Protein AF-A0A6A3MJH2-F1 (afdb_monomer_lite)

Secondary structure (DSSP, 8-state):
--TT-TT-PPPPHHHHTTS-----S---HHHHHHHHHHHTT-TTHHHHHHHHHHHHHHHHHHHTTS-TTS--SS-GGGHHHHHHHHHHH-TT--------HHHHHHHHHHHHHTTPPP---

Foldseek 3Di:
DPPPDPPDDDDDPVVVVVDDDDDDPDDPQLVVQLVVCVVVPDPPSNLVSVLVVVLVVVLCVVCVVPPPPDDDSDDPVCVVVSVVSCCVSPVPDDDDPPDPDPVVVVVVVVCVVVVHDDDDD

Structure (mmCIF, N/CA/C/O backbone):
data_AF-A0A6A3MJH2-F1
#
_entry.id   AF-A0A6A3MJH2-F1
#
loop_
_atom_site.group_PDB
_atom_site.id
_atom_site.type_symbol
_atom_site.label_atom_id
_atom_site.label_alt_id
_atom_site.label_comp_id
_atom_site.label_asym_id
_atom_site.label_entity_id
_atom_site.label_seq_id
_atom_site.pdbx_PDB_ins_code
_atom_site.Cartn_x
_atom_site.Cartn_y
_atom_site.Cartn_z
_atom_site.occupancy
_atom_site.B_iso_or_equiv
_atom_site.auth_seq_id
_atom_site.auth_comp_id
_atom_site.auth_asym_id
_atom_site.auth_atom_id
_atom_site.pdbx_PDB_model_num
ATOM 1 N N . MET A 1 1 ? 25.840 -2.247 -7.236 1.00 68.62 1 MET A N 1
ATOM 2 C CA . MET A 1 1 ? 25.927 -1.650 -5.880 1.00 68.62 1 MET A CA 1
ATOM 3 C C . MET A 1 1 ? 24.981 -0.468 -5.828 1.00 68.62 1 MET A C 1
ATOM 5 O O . MET A 1 1 ? 24.849 0.182 -6.855 1.00 68.62 1 MET A O 1
ATOM 9 N N . ASN A 1 2 ? 24.310 -0.232 -4.696 1.00 75.38 2 ASN A N 1
ATOM 10 C CA . ASN A 1 2 ? 23.309 0.831 -4.581 1.00 75.38 2 ASN A CA 1
ATOM 11 C C . ASN A 1 2 ? 23.982 2.213 -4.745 1.00 75.38 2 ASN A C 1
ATOM 13 O O . ASN A 1 2 ? 24.804 2.562 -3.890 1.00 75.38 2 ASN A O 1
ATOM 17 N N . PRO A 1 3 ? 23.717 2.951 -5.838 1.00 77.25 3 PRO A N 1
ATOM 18 C CA . PRO A 1 3 ? 24.362 4.235 -6.094 1.00 77.25 3 PRO A CA 1
ATOM 19 C C . PRO A 1 3 ? 24.032 5.240 -4.985 1.00 77.25 3 PRO A C 1
ATOM 21 O O . PRO A 1 3 ? 22.882 5.350 -4.572 1.00 77.25 3 PRO A O 1
ATOM 24 N N . GLY A 1 4 ? 25.033 5.966 -4.484 1.00 74.69 4 GLY A N 1
ATOM 25 C CA . GLY A 1 4 ? 24.821 7.027 -3.488 1.00 74.69 4 GLY A CA 1
ATOM 26 C C . GLY A 1 4 ? 24.474 6.554 -2.070 1.00 74.69 4 GLY A C 1
ATOM 27 O O . GLY A 1 4 ? 24.107 7.375 -1.233 1.00 74.69 4 GLY A O 1
ATOM 28 N N . TYR A 1 5 ? 24.595 5.256 -1.765 1.00 81.12 5 TYR A N 1
ATOM 29 C CA . TYR A 1 5 ? 24.393 4.760 -0.402 1.00 81.12 5 TYR A CA 1
ATOM 30 C C . TYR A 1 5 ? 25.548 5.200 0.508 1.00 81.12 5 TYR A C 1
ATOM 32 O O . TYR A 1 5 ? 26.690 4.771 0.325 1.00 81.12 5 TYR A O 1
ATOM 40 N N . ALA A 1 6 ? 25.244 6.066 1.477 1.00 85.81 6 ALA A N 1
ATOM 41 C CA . ALA A 1 6 ? 26.234 6.670 2.362 1.00 85.81 6 ALA A CA 1
ATOM 42 C C . ALA A 1 6 ? 27.062 5.619 3.129 1.00 85.81 6 ALA A C 1
ATOM 44 O O . ALA A 1 6 ? 26.553 4.572 3.532 1.00 85.81 6 ALA A O 1
ATOM 45 N N . GLY A 1 7 ? 28.348 5.915 3.341 1.00 83.94 7 GLY A N 1
ATOM 46 C CA . GLY A 1 7 ? 29.249 5.082 4.147 1.00 83.94 7 GLY A CA 1
ATOM 47 C C . GLY A 1 7 ? 29.845 3.863 3.435 1.00 83.94 7 GLY A C 1
ATOM 48 O O . GLY A 1 7 ? 30.389 2.988 4.103 1.00 83.94 7 GLY A O 1
ATOM 49 N N . ARG A 1 8 ? 29.763 3.776 2.100 1.00 83.88 8 ARG A N 1
ATOM 50 C CA . ARG A 1 8 ? 30.405 2.708 1.313 1.00 83.88 8 ARG A CA 1
ATOM 51 C C . ARG A 1 8 ? 31.465 3.265 0.368 1.00 83.88 8 ARG A C 1
ATOM 53 O O . ARG A 1 8 ? 31.239 4.268 -0.300 1.00 83.88 8 ARG A O 1
ATOM 60 N N . THR A 1 9 ? 32.601 2.578 0.286 1.00 83.12 9 THR A N 1
ATOM 61 C CA . THR A 1 9 ? 33.648 2.849 -0.707 1.00 83.12 9 THR A CA 1
ATOM 62 C C . THR A 1 9 ? 33.274 2.213 -2.041 1.00 83.12 9 THR A C 1
ATOM 64 O O . THR A 1 9 ? 32.723 1.111 -2.083 1.00 83.12 9 THR A O 1
ATOM 67 N N . GLU A 1 10 ? 33.568 2.898 -3.143 1.00 84.06 10 GLU A N 1
ATOM 68 C CA . GLU A 1 10 ? 33.341 2.339 -4.471 1.00 84.06 10 GLU A CA 1
ATOM 69 C C . GLU A 1 10 ? 34.230 1.124 -4.761 1.00 84.06 10 GLU A C 1
ATOM 71 O O . GLU A 1 10 ? 35.382 1.049 -4.336 1.00 84.06 10 GLU A O 1
ATOM 76 N N . LEU A 1 11 ? 33.701 0.185 -5.551 1.00 87.19 11 LEU A N 1
ATOM 77 C CA . LEU A 1 11 ? 34.465 -0.970 -6.015 1.00 87.19 11 LEU A CA 1
ATOM 78 C C . LEU A 1 11 ? 35.610 -0.530 -6.962 1.00 87.19 11 LEU A C 1
ATOM 80 O O . LEU A 1 11 ? 35.359 0.276 -7.867 1.00 87.19 11 LEU A O 1
ATOM 84 N N . PRO A 1 12 ? 36.834 -1.075 -6.827 1.00 91.38 12 PRO A N 1
ATOM 85 C CA . PRO A 1 12 ? 37.943 -0.787 -7.736 1.00 91.38 12 PRO A CA 1
ATOM 86 C C . PRO A 1 12 ? 37.647 -1.166 -9.195 1.00 91.38 12 PRO A C 1
ATOM 88 O O . PRO A 1 12 ? 36.904 -2.109 -9.471 1.00 91.38 12 PRO A O 1
ATOM 91 N N . GLY A 1 13 ? 38.253 -0.445 -10.143 1.00 87.44 13 GLY A N 1
ATOM 92 C CA . GLY A 1 13 ? 37.963 -0.590 -11.576 1.00 87.44 13 GLY A CA 1
ATOM 93 C C . GLY A 1 13 ? 38.217 -1.996 -12.129 1.00 87.44 13 GLY A C 1
ATOM 94 O O . GLY A 1 13 ? 37.366 -2.538 -12.825 1.00 87.44 13 GLY A O 1
ATOM 95 N N . ASN A 1 14 ? 39.333 -2.629 -11.759 1.00 94.00 14 ASN A N 1
ATOM 96 C CA . ASN A 1 14 ? 39.667 -3.997 -12.174 1.00 94.00 14 ASN A CA 1
ATOM 97 C C . ASN A 1 14 ? 38.633 -5.038 -11.710 1.00 94.00 14 ASN A C 1
ATOM 99 O O . ASN A 1 14 ? 38.343 -5.978 -12.440 1.00 94.00 14 ASN A O 1
ATOM 103 N N . LEU A 1 15 ? 38.039 -4.841 -10.531 1.00 89.12 15 LEU A N 1
ATOM 104 C CA . LEU A 1 15 ? 36.978 -5.690 -9.993 1.00 89.12 15 LEU A CA 1
ATOM 105 C C . LEU A 1 15 ? 35.624 -5.390 -10.645 1.00 89.12 15 LEU A C 1
ATOM 107 O O . LEU A 1 15 ? 34.869 -6.320 -10.912 1.00 89.12 15 LEU A O 1
ATOM 111 N N . LYS A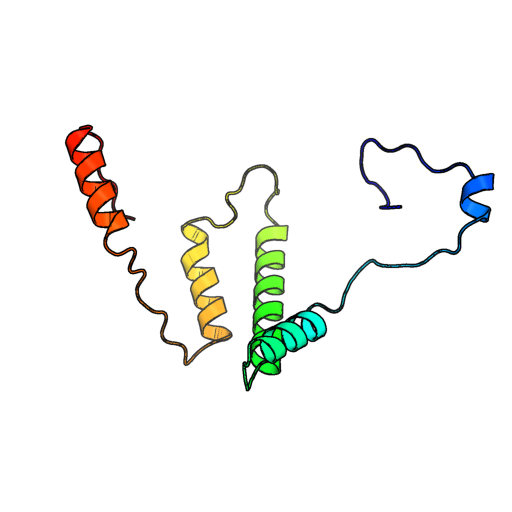 1 16 ? 35.318 -4.118 -10.953 1.00 87.50 16 LYS A N 1
ATOM 112 C CA . LYS A 1 16 ? 34.105 -3.734 -11.706 1.00 87.50 16 LYS A CA 1
ATOM 113 C C . LYS A 1 16 ? 34.052 -4.433 -13.075 1.00 87.50 16 LYS A C 1
ATOM 115 O O . LYS A 1 16 ? 32.980 -4.878 -13.469 1.00 87.50 16 LYS A O 1
ATOM 120 N N . MET A 1 17 ? 35.199 -4.606 -13.744 1.00 90.81 17 MET A N 1
ATOM 121 C CA . MET A 1 17 ? 35.301 -5.290 -15.046 1.00 90.81 17 MET A CA 1
ATOM 122 C C . MET A 1 17 ? 34.950 -6.786 -15.004 1.00 90.81 17 MET A C 1
ATOM 124 O O . MET A 1 17 ? 34.608 -7.356 -16.038 1.00 90.81 17 MET A O 1
ATOM 128 N N . CYS A 1 18 ? 35.012 -7.432 -13.836 1.00 93.69 18 CYS A N 1
ATOM 129 C CA . CYS A 1 18 ? 34.644 -8.842 -13.684 1.00 93.69 18 CYS A CA 1
ATOM 130 C C . CYS A 1 18 ? 33.124 -9.076 -13.688 1.00 93.69 18 CYS A C 1
ATOM 132 O O . CYS A 1 18 ? 32.688 -10.226 -13.744 1.00 93.69 18 CYS A O 1
ATOM 134 N N . PHE A 1 19 ? 32.312 -8.016 -13.617 1.00 91.38 19 PHE A N 1
ATOM 135 C CA . PHE A 1 19 ? 30.860 -8.113 -13.510 1.00 91.38 19 PHE A CA 1
ATOM 136 C C . PHE A 1 19 ? 30.155 -7.490 -14.711 1.00 91.38 19 PHE A C 1
ATOM 138 O O . PHE A 1 19 ? 30.617 -6.525 -15.315 1.00 91.38 19 PHE A O 1
ATOM 145 N N . ARG A 1 20 ? 28.972 -8.021 -15.026 1.00 92.06 20 ARG A N 1
ATOM 146 C CA . ARG A 1 20 ? 28.039 -7.381 -15.955 1.00 92.06 20 ARG A CA 1
ATOM 147 C C . ARG A 1 20 ? 27.128 -6.431 -15.191 1.00 92.06 20 ARG A C 1
ATOM 149 O O . ARG A 1 20 ? 26.659 -6.755 -14.100 1.00 92.06 20 ARG A O 1
ATOM 156 N N . HIS A 1 21 ? 26.851 -5.274 -15.781 1.00 86.56 21 HIS A N 1
ATOM 157 C CA . HIS A 1 21 ? 25.873 -4.346 -15.229 1.00 86.56 21 HIS A CA 1
ATOM 158 C C . HIS A 1 21 ? 24.455 -4.900 -15.407 1.00 86.56 21 HIS A C 1
ATOM 160 O O . HIS A 1 21 ? 24.085 -5.336 -16.494 1.00 86.56 21 HIS A O 1
ATOM 166 N N . VAL A 1 22 ? 23.667 -4.853 -14.332 1.00 88.62 22 VAL A N 1
ATOM 167 C CA . VAL A 1 22 ? 22.237 -5.179 -14.327 1.00 88.62 22 VAL A CA 1
ATOM 168 C C . VAL A 1 22 ? 21.510 -4.055 -13.596 1.00 88.62 22 VAL A C 1
ATOM 170 O O . VAL A 1 22 ? 21.892 -3.688 -12.48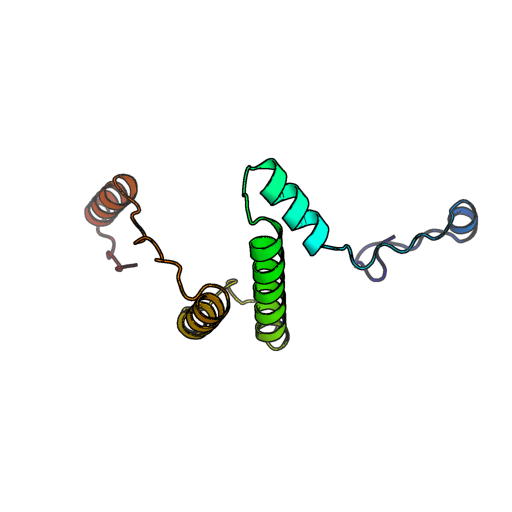2 1.00 88.62 22 VAL A O 1
ATOM 173 N N . SER A 1 23 ? 20.478 -3.502 -14.227 1.00 88.12 23 SER A N 1
ATOM 174 C CA . SER A 1 23 ? 19.644 -2.445 -13.651 1.00 88.12 23 SER A CA 1
ATOM 175 C C . SER A 1 23 ? 18.443 -3.063 -12.939 1.00 88.12 23 SER A C 1
ATOM 177 O O . SER A 1 23 ? 17.656 -3.763 -13.565 1.00 88.12 23 SER A O 1
ATOM 179 N N . MET A 1 24 ? 18.286 -2.791 -11.641 1.00 87.56 24 MET A N 1
ATOM 180 C CA . MET A 1 24 ? 17.165 -3.280 -10.819 1.00 87.56 24 MET A CA 1
ATOM 181 C C . MET A 1 24 ? 16.536 -2.126 -10.026 1.00 87.56 24 MET A C 1
ATOM 183 O O . MET A 1 24 ? 16.529 -2.133 -8.799 1.00 87.56 24 MET A O 1
ATOM 187 N N . MET A 1 25 ? 16.091 -1.081 -10.733 1.00 86.25 25 MET A N 1
ATOM 188 C CA . MET A 1 25 ? 15.645 0.174 -10.106 1.00 86.25 25 MET A CA 1
ATOM 189 C C . MET A 1 25 ? 14.174 0.165 -9.680 1.00 86.25 25 MET A C 1
ATOM 191 O O . MET A 1 25 ? 13.844 0.752 -8.654 1.00 86.25 25 MET A O 1
ATOM 195 N N . VAL A 1 26 ? 13.291 -0.458 -10.464 1.00 87.00 26 VAL A N 1
ATOM 196 C CA . VAL A 1 26 ? 11.839 -0.428 -10.233 1.00 87.00 26 VAL A CA 1
ATOM 197 C C . VAL A 1 26 ? 11.269 -1.813 -10.535 1.00 87.00 26 VAL A C 1
ATOM 199 O O . VAL A 1 26 ? 11.338 -2.238 -11.688 1.00 87.00 26 VAL A O 1
ATOM 202 N N . PRO A 1 27 ? 10.756 -2.543 -9.532 1.00 91.00 27 PRO A N 1
ATOM 203 C CA . PRO A 1 27 ? 10.039 -3.786 -9.770 1.00 91.00 27 PRO A CA 1
ATOM 204 C C . PRO A 1 27 ? 8.587 -3.505 -10.181 1.00 91.00 27 PRO A C 1
ATOM 206 O O . PRO A 1 27 ? 8.031 -2.445 -9.880 1.00 91.00 27 PRO A O 1
ATOM 209 N N . ASP A 1 28 ? 7.960 -4.482 -10.831 1.00 92.25 28 ASP A N 1
ATOM 210 C CA . ASP A 1 28 ? 6.521 -4.457 -11.091 1.00 92.25 28 ASP A CA 1
ATOM 211 C C . ASP A 1 28 ? 5.766 -4.912 -9.837 1.00 92.25 28 ASP A C 1
ATOM 213 O O . ASP A 1 28 ? 5.536 -6.100 -9.614 1.00 92.25 28 ASP A O 1
ATOM 217 N N . TYR A 1 29 ? 5.406 -3.957 -8.981 1.00 90.81 29 TYR A N 1
ATOM 218 C CA . TYR A 1 29 ? 4.690 -4.263 -7.745 1.00 90.81 29 TYR A CA 1
ATOM 219 C C . TYR A 1 29 ? 3.257 -4.777 -7.980 1.00 90.81 29 TYR A C 1
ATOM 221 O O . TYR A 1 29 ? 2.659 -5.236 -7.019 1.00 90.81 29 TYR A O 1
ATOM 229 N N . ALA A 1 30 ? 2.694 -4.661 -9.192 1.00 91.06 30 ALA A N 1
ATOM 230 C CA . ALA A 1 30 ? 1.275 -4.926 -9.464 1.00 91.06 30 ALA A CA 1
ATOM 231 C C . ALA A 1 30 ? 1.127 -6.403 -9.755 1.00 91.06 30 ALA A C 1
ATOM 233 O O . ALA A 1 30 ? 0.318 -7.092 -9.149 1.00 91.06 30 ALA A O 1
ATOM 234 N N . LEU A 1 31 ? 2.011 -6.889 -10.624 1.00 93.56 31 LEU A N 1
ATOM 235 C CA . LEU A 1 31 ? 2.159 -8.304 -10.891 1.00 93.56 31 LEU A CA 1
ATOM 236 C C . LEU A 1 31 ? 2.559 -9.065 -9.622 1.00 93.56 31 LEU A C 1
ATOM 238 O O . LEU A 1 31 ? 2.041 -10.147 -9.360 1.00 93.56 31 LEU A O 1
ATOM 242 N N . ILE A 1 32 ? 3.462 -8.498 -8.814 1.00 94.56 32 ILE A N 1
ATOM 243 C CA . ILE A 1 32 ? 3.868 -9.118 -7.548 1.00 94.56 32 ILE A CA 1
ATOM 244 C C . ILE A 1 32 ? 2.674 -9.216 -6.591 1.00 94.56 32 ILE A C 1
ATOM 246 O O . ILE A 1 32 ? 2.422 -10.300 -6.069 1.00 94.56 32 ILE A O 1
ATOM 250 N N . SER A 1 33 ? 1.931 -8.125 -6.369 1.00 93.00 33 SER A N 1
ATOM 251 C CA . SER A 1 33 ? 0.782 -8.150 -5.458 1.00 93.00 33 SER A CA 1
ATOM 252 C C . SER A 1 33 ? -0.357 -9.027 -5.978 1.00 93.00 33 SER A C 1
ATOM 254 O O . SER A 1 33 ? -0.954 -9.748 -5.189 1.00 93.00 33 SER A O 1
ATOM 256 N N . GLU A 1 34 ? -0.614 -9.048 -7.287 1.00 95.38 34 GLU A N 1
ATOM 257 C CA . GLU A 1 34 ? -1.614 -9.923 -7.909 1.00 95.38 34 GLU A CA 1
ATOM 258 C C . GLU A 1 34 ? -1.297 -11.403 -7.669 1.00 95.38 34 GLU A C 1
ATOM 260 O O . GLU A 1 34 ? -2.170 -12.151 -7.235 1.00 95.38 34 GLU A O 1
ATOM 265 N N . ILE A 1 35 ? -0.046 -11.827 -7.884 1.00 95.50 35 ILE A N 1
ATOM 266 C CA . ILE A 1 35 ? 0.370 -13.217 -7.641 1.00 95.50 35 ILE A CA 1
ATOM 267 C C . ILE A 1 35 ? 0.240 -13.574 -6.157 1.00 95.50 35 ILE A C 1
ATOM 269 O O . ILE A 1 35 ? -0.210 -14.673 -5.832 1.00 95.50 35 ILE A O 1
ATOM 273 N N . MET A 1 36 ? 0.622 -12.661 -5.258 1.00 95.00 36 MET A N 1
ATOM 274 C CA . MET A 1 36 ? 0.506 -12.879 -3.813 1.00 95.00 36 MET A CA 1
ATOM 275 C C . MET A 1 36 ? -0.957 -13.038 -3.386 1.00 95.00 36 MET A C 1
ATOM 277 O O . MET A 1 36 ? -1.294 -14.014 -2.724 1.00 95.00 36 MET A O 1
ATOM 281 N N . LEU A 1 37 ? -1.835 -12.139 -3.833 1.00 94.06 37 LEU A N 1
ATOM 282 C CA . LEU A 1 37 ? -3.268 -12.186 -3.531 1.00 94.06 37 LEU A CA 1
ATOM 283 C C . LEU A 1 37 ? -3.935 -13.426 -4.140 1.00 94.06 37 LEU A C 1
ATOM 285 O O . LEU A 1 37 ? -4.745 -14.085 -3.493 1.00 94.06 37 LEU A O 1
ATOM 289 N N . PHE A 1 38 ? -3.564 -13.805 -5.361 1.00 94.69 38 PHE A N 1
ATOM 290 C CA . PHE A 1 38 ? -4.072 -15.030 -5.973 1.00 94.69 38 PHE A CA 1
ATOM 291 C C . PHE A 1 38 ? -3.664 -16.278 -5.176 1.00 94.69 38 PHE A C 1
ATOM 293 O O . PHE A 1 38 ? -4.482 -17.173 -4.969 1.00 94.69 38 PHE A O 1
ATOM 300 N N . ALA A 1 39 ? -2.423 -16.330 -4.679 1.00 95.56 39 ALA A N 1
ATOM 301 C CA . ALA A 1 39 ? -1.935 -17.439 -3.857 1.00 95.56 39 ALA A CA 1
ATOM 302 C C . ALA A 1 39 ? -2.662 -17.558 -2.504 1.00 95.56 39 ALA A C 1
ATOM 304 O O . ALA A 1 39 ? -2.778 -18.659 -1.970 1.00 95.56 39 ALA A O 1
ATOM 305 N N . GLU A 1 40 ? -3.182 -16.450 -1.974 1.00 94.31 40 GLU A N 1
ATOM 306 C CA . GLU A 1 40 ? -4.016 -16.411 -0.765 1.00 94.31 40 GLU A CA 1
ATOM 307 C C . GLU A 1 40 ? -5.493 -16.768 -1.033 1.00 94.31 40 GLU A C 1
ATOM 309 O O . GLU A 1 40 ? -6.276 -16.907 -0.095 1.00 94.31 40 GLU A O 1
ATOM 314 N N . GLY A 1 41 ? -5.877 -16.978 -2.300 1.00 92.75 41 GLY A N 1
ATOM 315 C CA . GLY A 1 41 ? -7.218 -17.418 -2.695 1.00 92.75 41 GLY A CA 1
ATOM 316 C C . GLY A 1 41 ? -8.186 -16.290 -3.063 1.00 92.75 41 GLY A C 1
ATOM 317 O O . GLY A 1 41 ? -9.386 -16.539 -3.181 1.00 92.75 41 GLY A O 1
ATOM 318 N N . PHE A 1 42 ? -7.701 -15.061 -3.269 1.00 91.75 42 PHE A N 1
ATOM 319 C CA . PHE A 1 42 ? -8.546 -13.949 -3.708 1.00 91.75 42 PHE A CA 1
ATOM 320 C C . PHE A 1 42 ? -8.965 -14.118 -5.178 1.00 91.75 42 PHE A C 1
ATOM 322 O O . PHE A 1 42 ? -8.122 -14.139 -6.075 1.00 91.75 42 PHE A O 1
ATOM 329 N N . GLY A 1 43 ? -10.277 -14.189 -5.435 1.00 89.25 43 GLY A N 1
ATOM 330 C CA . GLY A 1 43 ? -10.835 -14.321 -6.791 1.00 89.25 43 GLY A CA 1
ATOM 331 C C . GLY A 1 43 ? -10.587 -13.098 -7.683 1.00 89.25 43 GLY A C 1
ATOM 332 O O . GLY A 1 43 ? -10.227 -13.252 -8.847 1.00 89.25 43 GLY A O 1
ATOM 333 N N . ASP A 1 44 ? -10.677 -11.893 -7.110 1.00 90.88 44 ASP A N 1
ATOM 334 C CA . ASP A 1 44 ? -10.465 -10.612 -7.801 1.00 90.88 44 ASP A CA 1
ATOM 335 C C . ASP A 1 44 ? -9.083 -9.996 -7.496 1.00 90.88 44 ASP A C 1
ATOM 337 O O . ASP A 1 44 ? -8.925 -8.778 -7.378 1.00 90.88 44 ASP A O 1
ATOM 341 N N . ALA A 1 45 ? -8.051 -10.840 -7.369 1.00 93.12 45 ALA A N 1
ATOM 342 C CA . ALA A 1 45 ? -6.685 -10.443 -7.000 1.00 93.12 45 ALA A CA 1
ATOM 343 C C . ALA A 1 45 ? -6.126 -9.283 -7.844 1.00 93.12 45 ALA A C 1
ATOM 345 O O . ALA A 1 45 ? -5.456 -8.394 -7.319 1.00 93.12 45 ALA A O 1
ATOM 346 N N . ARG A 1 46 ? -6.444 -9.251 -9.143 1.00 92.12 46 ARG A N 1
ATOM 347 C CA . ARG A 1 46 ? -5.998 -8.200 -10.065 1.00 92.12 46 ARG A CA 1
ATOM 348 C C . ARG A 1 46 ? -6.580 -6.825 -9.734 1.00 92.12 46 ARG A C 1
ATOM 350 O O . ARG A 1 46 ? -5.858 -5.833 -9.790 1.00 92.12 46 ARG A O 1
ATOM 357 N N . PHE A 1 47 ? -7.867 -6.763 -9.394 1.00 91.12 47 PHE A N 1
ATOM 358 C CA . PHE A 1 47 ? -8.537 -5.513 -9.029 1.00 91.12 47 PHE A CA 1
ATOM 359 C C . PHE A 1 47 ? -7.947 -4.950 -7.731 1.00 91.12 47 PHE A C 1
ATOM 361 O O . PHE A 1 47 ? -7.516 -3.798 -7.679 1.00 91.12 47 PHE A O 1
ATOM 368 N N . VAL A 1 48 ? -7.818 -5.805 -6.713 1.00 89.31 48 VAL A N 1
ATOM 369 C CA . VAL A 1 48 ? -7.254 -5.427 -5.411 1.00 89.31 48 VAL A CA 1
ATOM 370 C C . VAL A 1 48 ? -5.789 -4.994 -5.541 1.00 89.31 48 VAL A C 1
ATOM 372 O O . VAL A 1 48 ? -5.396 -3.974 -4.975 1.00 89.31 48 VAL A O 1
ATOM 375 N N . ALA A 1 49 ? -4.989 -5.706 -6.340 1.00 93.19 49 ALA A N 1
ATOM 376 C CA . ALA A 1 49 ? -3.594 -5.364 -6.610 1.00 93.19 49 ALA A CA 1
ATOM 377 C C . ALA A 1 49 ? -3.437 -3.959 -7.212 1.00 93.19 49 ALA A C 1
ATOM 379 O O . ALA A 1 49 ? -2.586 -3.186 -6.762 1.00 93.19 49 ALA A O 1
ATOM 380 N N . GLN A 1 50 ? -4.265 -3.612 -8.201 1.00 91.50 50 GLN A N 1
ATOM 381 C CA . GLN A 1 50 ? -4.238 -2.304 -8.861 1.00 91.50 50 GLN A CA 1
ATOM 382 C C . GLN A 1 50 ? -4.633 -1.174 -7.908 1.00 91.50 50 GLN A C 1
ATOM 384 O O . GLN A 1 50 ? -3.931 -0.163 -7.831 1.00 91.50 50 GLN A O 1
ATOM 389 N N . ASN A 1 51 ? -5.693 -1.368 -7.125 1.00 89.44 51 ASN A N 1
ATOM 390 C CA . ASN A 1 51 ? -6.134 -0.371 -6.151 1.00 89.44 51 ASN A CA 1
ATOM 391 C C . ASN A 1 51 ? -5.107 -0.179 -5.031 1.00 89.44 51 ASN A C 1
ATOM 393 O O . ASN A 1 51 ? -4.834 0.949 -4.624 1.00 89.44 51 ASN A O 1
ATOM 397 N N . MET A 1 52 ? -4.457 -1.255 -4.578 1.00 87.56 52 MET A N 1
ATOM 398 C CA . MET A 1 52 ? -3.398 -1.173 -3.571 1.00 87.56 52 MET A CA 1
ATOM 399 C C . MET A 1 52 ? -2.184 -0.379 -4.075 1.00 87.56 52 MET A C 1
ATOM 401 O O . MET A 1 52 ? -1.600 0.419 -3.336 1.00 87.56 52 MET A O 1
ATOM 405 N N . GLN A 1 53 ? -1.816 -0.544 -5.347 1.00 88.75 53 GLN A N 1
ATOM 406 C CA . GLN A 1 53 ? -0.781 0.285 -5.959 1.00 88.75 53 GLN A CA 1
ATOM 407 C C . GLN A 1 53 ? -1.192 1.748 -6.105 1.00 88.75 53 GLN A C 1
ATOM 409 O O . GLN A 1 53 ? -0.380 2.633 -5.819 1.00 88.75 53 GLN A O 1
ATOM 414 N N . ALA A 1 54 ? -2.424 2.001 -6.554 1.00 88.31 54 ALA A N 1
ATOM 415 C CA . ALA A 1 54 ? -2.972 3.344 -6.696 1.00 88.31 54 ALA A CA 1
ATOM 416 C C . ALA A 1 54 ? -2.922 4.084 -5.354 1.00 88.31 54 ALA A C 1
ATOM 418 O O . ALA A 1 54 ? -2.317 5.157 -5.273 1.00 88.31 54 ALA A O 1
ATOM 419 N N . LEU A 1 55 ? -3.395 3.436 -4.286 1.00 87.25 55 LEU A N 1
ATOM 420 C CA . LEU A 1 55 ? -3.328 3.941 -2.920 1.00 87.25 55 LEU A CA 1
ATOM 421 C C . LEU A 1 55 ? -1.892 4.286 -2.507 1.00 87.25 55 LEU A C 1
ATOM 423 O O . LEU A 1 55 ? -1.610 5.409 -2.085 1.00 87.25 55 LEU A O 1
ATOM 427 N N . HIS A 1 56 ? -0.954 3.349 -2.674 1.00 85.00 56 HIS A N 1
ATOM 428 C CA . HIS A 1 56 ? 0.442 3.566 -2.291 1.00 85.00 56 HIS A CA 1
ATOM 429 C C . HIS A 1 56 ? 1.097 4.704 -3.095 1.00 85.00 56 HIS A C 1
ATOM 431 O O . HIS A 1 56 ? 1.904 5.475 -2.567 1.00 85.00 56 HIS A O 1
ATOM 437 N N . SER A 1 57 ? 0.740 4.852 -4.374 1.00 86.12 57 SER A N 1
ATOM 438 C CA . SER A 1 57 ? 1.234 5.936 -5.224 1.00 86.12 57 SER A CA 1
ATOM 439 C C . SER A 1 57 ? 0.725 7.314 -4.785 1.00 86.12 57 SER A C 1
ATOM 441 O O . SER A 1 57 ? 1.528 8.248 -4.701 1.00 86.12 57 SER A O 1
ATOM 443 N N . GLN A 1 58 ? -0.562 7.424 -4.440 1.00 81.69 58 GLN A N 1
ATOM 444 C CA . GLN A 1 58 ? -1.193 8.662 -3.980 1.00 81.69 58 GLN A CA 1
ATOM 445 C C . GLN A 1 58 ? -0.666 9.066 -2.603 1.00 81.69 58 GLN A C 1
ATOM 447 O O . GLN A 1 58 ? -0.273 10.217 -2.414 1.00 81.69 58 GLN A O 1
ATOM 452 N N . GLN A 1 59 ? -0.534 8.110 -1.678 1.00 77.62 59 GLN A N 1
ATOM 453 C CA . GLN A 1 59 ? 0.101 8.347 -0.379 1.00 77.62 59 GLN A CA 1
ATOM 454 C C . GLN A 1 59 ? 1.532 8.856 -0.545 1.00 77.62 59 GLN A C 1
ATOM 456 O O . GLN A 1 59 ? 1.917 9.872 0.029 1.00 77.62 59 GLN A O 1
ATOM 461 N N . ARG A 1 60 ? 2.341 8.192 -1.377 1.00 74.69 60 ARG A N 1
ATOM 462 C CA . ARG A 1 60 ? 3.727 8.613 -1.600 1.00 74.69 60 ARG A CA 1
ATOM 463 C C . ARG A 1 60 ? 3.813 10.020 -2.187 1.00 74.69 60 ARG A C 1
ATOM 465 O O . ARG A 1 60 ? 4.737 10.743 -1.828 1.00 74.69 60 ARG A O 1
ATOM 472 N N . ALA A 1 61 ? 2.894 10.400 -3.074 1.00 75.25 61 ALA A N 1
ATOM 473 C CA . ALA A 1 61 ? 2.828 11.753 -3.619 1.00 75.25 61 ALA A CA 1
ATOM 474 C C . ALA A 1 61 ? 2.469 12.784 -2.536 1.00 75.25 61 ALA A C 1
ATOM 476 O O . ALA A 1 61 ? 3.140 13.811 -2.445 1.00 75.25 61 ALA A O 1
ATOM 477 N N . ALA A 1 62 ? 1.492 12.476 -1.678 1.00 70.25 62 ALA A N 1
ATOM 478 C CA . ALA A 1 62 ? 1.102 13.329 -0.558 1.00 70.25 62 ALA A CA 1
ATOM 479 C C . ALA A 1 62 ? 2.260 13.545 0.435 1.00 70.25 62 ALA A C 1
ATOM 481 O O . ALA A 1 62 ? 2.543 14.675 0.820 1.00 70.25 62 ALA A O 1
ATOM 482 N N . PHE A 1 63 ? 3.005 12.488 0.776 1.00 66.00 63 PHE A N 1
ATOM 483 C CA . PHE A 1 63 ? 4.116 12.563 1.734 1.00 66.00 63 PHE A CA 1
ATOM 484 C C . PHE A 1 63 ? 5.459 12.996 1.125 1.00 66.00 63 PHE A C 1
ATOM 486 O O . PHE A 1 63 ? 6.408 13.263 1.863 1.00 66.00 63 PHE A O 1
ATOM 493 N N . ALA A 1 64 ? 5.592 13.072 -0.203 1.00 65.19 64 ALA A N 1
ATOM 494 C CA . ALA A 1 64 ? 6.836 13.503 -0.850 1.00 65.19 64 ALA A CA 1
ATOM 495 C C . ALA A 1 64 ? 7.167 14.984 -0.598 1.00 65.19 64 ALA A C 1
ATOM 497 O O . ALA A 1 64 ? 8.333 15.368 -0.683 1.00 65.19 64 ALA A O 1
ATOM 498 N N . THR A 1 65 ? 6.163 15.805 -0.286 1.00 61.81 65 THR A N 1
ATOM 499 C CA . THR A 1 65 ? 6.316 17.239 -0.005 1.00 61.81 65 THR A CA 1
ATOM 500 C C . THR A 1 65 ? 6.778 17.516 1.426 1.00 61.81 65 THR A C 1
ATOM 502 O O . THR A 1 65 ? 7.279 18.607 1.700 1.00 61.81 65 THR A O 1
ATOM 505 N N . VAL A 1 66 ? 6.664 16.538 2.334 1.00 63.53 66 VAL A N 1
ATOM 506 C CA . VAL A 1 66 ? 6.971 16.721 3.755 1.00 63.53 66 VAL A CA 1
ATOM 507 C C . VAL A 1 66 ? 8.345 16.115 4.087 1.00 63.53 66 VAL A C 1
ATOM 509 O O . VAL A 1 66 ? 8.621 14.960 3.748 1.00 63.53 66 VAL A O 1
ATOM 512 N N . PRO A 1 67 ? 9.266 16.860 4.730 1.00 57.22 67 PRO A N 1
ATOM 513 C CA . PRO A 1 67 ? 10.601 16.354 5.035 1.00 57.22 67 PRO A CA 1
ATOM 514 C C . PRO A 1 67 ? 10.533 15.131 5.962 1.00 57.22 67 PRO A C 1
ATOM 516 O O . PRO A 1 67 ? 10.180 15.236 7.134 1.00 57.22 67 PRO A O 1
ATOM 519 N N . ARG A 1 68 ? 10.950 13.972 5.432 1.00 53.56 68 ARG A N 1
ATOM 520 C CA . ARG A 1 68 ? 10.895 12.614 6.023 1.00 53.56 68 ARG A CA 1
ATOM 521 C C . ARG A 1 68 ? 11.438 12.439 7.449 1.00 53.56 68 ARG A C 1
ATOM 523 O O . ARG A 1 68 ? 11.371 11.336 7.980 1.00 53.56 68 ARG A O 1
ATOM 530 N N . ARG A 1 69 ? 12.058 13.456 8.051 1.00 47.62 69 ARG A N 1
ATOM 531 C CA . ARG A 1 69 ? 12.920 13.268 9.221 1.00 47.62 69 ARG A CA 1
ATOM 532 C C . ARG A 1 69 ? 12.161 13.055 10.535 1.00 47.62 69 ARG A C 1
ATOM 534 O O . ARG A 1 69 ? 12.762 12.446 11.401 1.00 47.62 69 ARG A O 1
ATOM 541 N N . ASN A 1 70 ? 10.898 13.484 10.680 1.00 49.97 70 ASN A N 1
ATOM 542 C CA . ASN A 1 70 ? 10.202 13.479 11.986 1.00 49.97 70 ASN A CA 1
ATOM 543 C C . ASN A 1 70 ? 8.680 13.185 11.952 1.00 49.97 70 ASN A C 1
ATOM 545 O O . ASN A 1 70 ? 7.988 13.508 12.911 1.00 49.97 70 ASN A O 1
ATOM 549 N N . ILE A 1 71 ? 8.127 12.604 10.885 1.00 51.06 71 ILE A N 1
ATOM 550 C CA . ILE A 1 71 ? 6.668 12.409 10.774 1.00 51.06 71 ILE A CA 1
ATOM 551 C C . ILE A 1 71 ? 6.322 10.957 11.145 1.00 51.06 71 ILE A C 1
ATOM 553 O O . ILE A 1 71 ? 6.832 10.043 10.485 1.00 51.06 71 ILE A O 1
ATOM 557 N N . PRO A 1 72 ? 5.482 10.704 12.170 1.00 53.72 72 PRO A N 1
ATOM 558 C CA . PRO A 1 72 ? 4.780 9.429 12.291 1.00 53.72 72 PRO A CA 1
ATOM 559 C C . PRO A 1 72 ? 4.054 9.161 10.972 1.00 53.72 72 PRO A C 1
ATOM 561 O O . PRO A 1 72 ? 3.530 10.088 10.368 1.00 53.72 72 PRO A O 1
ATOM 564 N N . LYS A 1 73 ? 4.055 7.916 10.485 1.00 62.12 73 LYS A N 1
ATOM 565 C CA . LYS A 1 73 ? 3.648 7.590 9.104 1.00 62.12 73 LYS A CA 1
ATOM 566 C C . LYS A 1 73 ? 2.203 7.977 8.727 1.00 62.12 73 LYS A C 1
ATOM 568 O O . LYS A 1 73 ? 1.895 7.879 7.548 1.00 62.12 73 LYS A O 1
ATOM 573 N N . PHE A 1 74 ? 1.386 8.447 9.671 1.00 60.69 74 PHE A N 1
ATOM 574 C CA . PHE A 1 74 ? 0.114 9.146 9.468 1.00 60.69 74 PHE A CA 1
ATOM 575 C C . PHE A 1 74 ? -0.105 10.146 10.618 1.00 60.69 74 PHE A C 1
ATOM 577 O O . PHE A 1 74 ? 0.095 9.773 11.778 1.00 60.69 74 PHE A O 1
ATOM 584 N N . LEU A 1 75 ? -0.499 11.392 10.327 1.00 67.69 75 LEU A N 1
ATOM 585 C CA . LEU A 1 75 ? -1.062 12.306 11.331 1.00 67.69 75 LEU A CA 1
ATOM 586 C C . LEU A 1 75 ? -2.584 12.125 11.409 1.00 67.69 75 LEU A C 1
ATOM 588 O O . LEU A 1 75 ? -3.215 11.705 10.442 1.00 67.69 75 LEU A O 1
ATOM 592 N N . ALA A 1 76 ? -3.187 12.491 12.545 1.00 66.69 76 ALA A N 1
ATOM 593 C CA . ALA A 1 76 ? -4.647 12.511 12.691 1.00 66.69 76 ALA A CA 1
ATOM 594 C C . ALA A 1 76 ? -5.323 13.378 11.608 1.00 66.69 76 ALA A C 1
ATOM 596 O O . ALA A 1 76 ? -6.385 13.026 11.102 1.00 66.69 76 ALA A O 1
ATOM 597 N N . ASP A 1 77 ? -4.655 14.454 11.189 1.00 71.06 77 ASP A N 1
ATOM 598 C CA . ASP A 1 77 ? -5.122 15.362 10.137 1.00 71.06 77 ASP A CA 1
ATOM 599 C C . ASP A 1 77 ? -5.127 14.722 8.735 1.00 71.06 77 ASP A C 1
ATOM 601 O O . ASP A 1 77 ? -5.852 15.180 7.853 1.00 71.06 77 ASP A O 1
ATOM 605 N N . ASP A 1 78 ? -4.356 13.649 8.524 1.00 73.19 78 ASP A N 1
ATOM 606 C CA . ASP A 1 78 ? -4.304 12.917 7.253 1.00 73.19 78 ASP A CA 1
ATOM 607 C C . ASP A 1 78 ? -5.428 11.870 7.140 1.00 73.19 78 ASP A C 1
ATOM 609 O O . ASP A 1 78 ? -5.694 11.370 6.043 1.00 73.19 78 ASP A O 1
ATOM 613 N N . LEU A 1 79 ? -6.111 11.536 8.247 1.00 76.69 79 LEU A N 1
ATOM 614 C CA . LEU A 1 79 ? -7.172 10.520 8.278 1.00 76.69 79 LEU A CA 1
ATOM 615 C C . LEU A 1 79 ? -8.340 10.836 7.332 1.00 76.69 79 LEU A C 1
ATOM 617 O O . LEU A 1 79 ? -8.742 9.930 6.601 1.00 76.69 79 LEU A O 1
ATOM 621 N N . PRO A 1 80 ? -8.874 12.074 7.261 1.00 81.62 80 PRO A N 1
ATOM 622 C CA . PRO A 1 80 ? -9.965 12.383 6.339 1.00 81.62 80 PRO A CA 1
ATOM 623 C C . PRO A 1 80 ? -9.557 12.219 4.872 1.00 81.62 80 PRO A C 1
ATOM 625 O O . PRO A 1 80 ? -10.333 11.705 4.069 1.00 81.62 80 PRO A O 1
ATOM 628 N N . LEU A 1 81 ? -8.329 12.618 4.522 1.00 81.31 81 LEU A N 1
ATOM 629 C CA . LEU A 1 81 ? -7.804 12.490 3.162 1.00 81.31 81 LEU A CA 1
ATOM 630 C C . LEU A 1 81 ? -7.566 11.022 2.798 1.00 81.31 81 LEU A C 1
ATOM 632 O O . LEU A 1 81 ? -7.929 10.591 1.706 1.00 81.31 81 LEU A O 1
ATOM 636 N N . PHE A 1 82 ? -6.990 10.245 3.715 1.00 79.88 82 PHE A N 1
ATOM 637 C CA . PHE A 1 82 ? -6.802 8.812 3.526 1.00 79.88 82 PHE A CA 1
ATOM 638 C C . PHE A 1 82 ? -8.141 8.090 3.359 1.00 79.88 82 PHE A C 1
ATOM 640 O O . PHE A 1 82 ? -8.294 7.314 2.420 1.00 79.88 82 PHE A O 1
ATOM 647 N N . HIS A 1 83 ? -9.124 8.390 4.209 1.00 80.94 83 HIS A N 1
ATOM 648 C CA . HIS A 1 83 ? -10.458 7.807 4.118 1.00 80.94 83 HIS A CA 1
ATOM 649 C C . HIS A 1 83 ? -11.142 8.158 2.790 1.00 80.94 83 HIS A C 1
ATOM 651 O O . HIS A 1 83 ? -11.715 7.284 2.150 1.00 80.94 83 HIS A O 1
ATOM 657 N N . ALA A 1 84 ? -11.012 9.404 2.320 1.00 84.38 84 ALA A N 1
ATOM 658 C CA . ALA A 1 84 ? -11.529 9.810 1.015 1.00 84.38 84 ALA A CA 1
ATOM 659 C C . ALA A 1 84 ? -10.883 9.031 -0.144 1.00 84.38 84 ALA A C 1
ATOM 661 O O . ALA A 1 84 ? -11.588 8.590 -1.045 1.00 84.38 84 ALA A O 1
ATOM 662 N N . ILE A 1 85 ? -9.563 8.816 -0.105 1.00 86.31 85 ILE A N 1
ATOM 663 C CA . ILE A 1 85 ? -8.858 8.011 -1.114 1.00 86.31 85 ILE A CA 1
ATOM 664 C C . ILE A 1 85 ? -9.305 6.543 -1.059 1.00 86.31 85 ILE A C 1
ATOM 666 O O . ILE A 1 85 ? -9.502 5.917 -2.098 1.00 86.31 85 ILE A O 1
ATOM 670 N N . VAL A 1 86 ? -9.468 5.980 0.141 1.00 84.75 86 VAL A N 1
ATOM 671 C CA . VAL A 1 86 ? -9.931 4.596 0.310 1.00 84.75 86 VAL A CA 1
ATOM 672 C C . VAL A 1 86 ? -11.341 4.424 -0.245 1.00 84.75 86 VAL A C 1
ATOM 674 O O . VAL A 1 86 ? -11.559 3.480 -0.992 1.00 84.75 86 VAL A O 1
ATOM 677 N N . LEU A 1 87 ? -12.265 5.338 0.054 1.00 86.56 87 LEU A N 1
ATOM 678 C CA . LEU A 1 87 ? -13.637 5.282 -0.459 1.00 86.56 87 LEU A CA 1
ATOM 679 C C . LEU A 1 87 ? -13.720 5.478 -1.980 1.00 86.56 87 LEU A C 1
ATOM 681 O O . LEU A 1 87 ? -14.600 4.906 -2.612 1.00 86.56 87 LEU A O 1
ATOM 685 N N . ASP A 1 88 ? -12.808 6.246 -2.579 1.00 87.88 88 ASP A N 1
ATOM 686 C CA . ASP A 1 88 ? -12.717 6.387 -4.041 1.00 87.88 88 ASP A CA 1
ATOM 687 C C . ASP A 1 88 ? -12.238 5.084 -4.710 1.00 87.88 88 ASP A C 1
ATOM 689 O O . ASP A 1 88 ? -12.750 4.674 -5.750 1.00 87.88 88 ASP A O 1
ATOM 693 N N . LEU A 1 89 ? -11.284 4.386 -4.084 1.00 86.06 89 LEU A N 1
ATOM 694 C CA . LEU A 1 89 ? -10.735 3.121 -4.590 1.00 86.06 89 LEU A CA 1
ATOM 695 C C . LEU A 1 89 ? -11.596 1.893 -4.241 1.00 86.06 89 LEU A C 1
ATOM 697 O O . LEU A 1 89 ? -11.520 0.874 -4.929 1.00 86.06 89 LEU A O 1
ATOM 701 N N . PHE A 1 90 ? -12.394 1.971 -3.176 1.00 86.38 90 PHE A N 1
ATOM 702 C CA . PHE A 1 90 ? -13.207 0.884 -2.628 1.00 86.38 90 PHE A CA 1
ATOM 703 C C . PHE A 1 90 ? -14.576 1.412 -2.146 1.00 86.38 90 PHE A C 1
ATOM 705 O O . PHE A 1 90 ? -14.818 1.484 -0.941 1.00 86.38 90 PHE A O 1
ATOM 712 N N . PRO A 1 91 ? -15.478 1.788 -3.069 1.00 81.69 91 PRO A N 1
ATOM 713 C CA . PRO A 1 91 ? -16.728 2.479 -2.733 1.00 81.69 91 PRO A CA 1
ATOM 714 C C . PRO A 1 91 ? -17.758 1.609 -1.999 1.00 81.69 91 PRO A C 1
ATOM 716 O O . PRO A 1 91 ? -18.518 2.130 -1.189 1.00 81.69 91 PRO A O 1
ATOM 719 N N . ASP A 1 92 ? -17.767 0.297 -2.253 1.00 82.44 92 ASP A N 1
ATOM 720 C CA . ASP A 1 92 ? -18.766 -0.644 -1.719 1.00 82.44 92 ASP A CA 1
ATOM 721 C C . ASP A 1 92 ? -18.250 -1.457 -0.513 1.00 82.44 92 ASP A C 1
ATOM 723 O O . ASP A 1 92 ? -18.821 -2.488 -0.157 1.00 82.44 92 ASP A O 1
ATOM 727 N N . THR A 1 93 ? -17.137 -1.039 0.099 1.00 78.25 93 THR A N 1
ATOM 728 C CA . THR A 1 93 ? -16.515 -1.775 1.208 1.00 78.25 93 THR A CA 1
ATOM 729 C C . THR A 1 93 ? -16.965 -1.223 2.557 1.00 78.25 93 THR A C 1
ATOM 731 O O . THR A 1 93 ? -16.630 -0.095 2.917 1.00 78.25 93 THR A O 1
ATOM 734 N N . ASP A 1 94 ? -17.634 -2.058 3.352 1.00 78.75 94 ASP A N 1
ATOM 735 C CA . ASP A 1 94 ? -17.902 -1.765 4.759 1.00 78.75 94 ASP A CA 1
ATOM 736 C C . ASP A 1 94 ? -16.616 -1.927 5.580 1.00 78.75 94 ASP A C 1
ATOM 738 O O . ASP A 1 94 ? -16.060 -3.023 5.696 1.00 78.75 94 ASP A O 1
ATOM 742 N N . ILE A 1 95 ? -16.125 -0.827 6.156 1.00 73.75 95 ILE A N 1
ATOM 743 C CA . ILE A 1 95 ? -14.981 -0.860 7.070 1.00 73.75 95 ILE A CA 1
ATOM 744 C C . ILE A 1 95 ? -15.476 -1.439 8.403 1.00 73.75 95 ILE A C 1
ATOM 746 O O . ILE A 1 95 ? -16.325 -0.815 9.049 1.00 73.75 95 ILE A O 1
ATOM 750 N N . PRO A 1 96 ? -14.981 -2.613 8.841 1.00 78.56 96 PRO A N 1
ATOM 751 C CA . PRO A 1 96 ? -15.402 -3.177 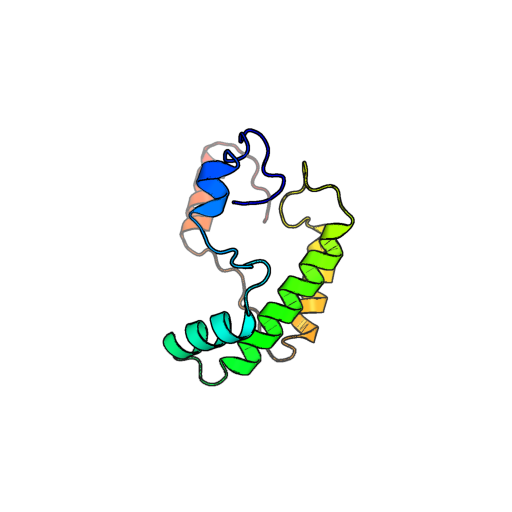10.111 1.00 78.56 96 PRO A CA 1
ATOM 752 C C . PRO A 1 96 ? -14.982 -2.248 11.260 1.00 78.56 96 PRO A C 1
ATOM 754 O O . PRO A 1 96 ? -13.909 -1.636 11.196 1.00 78.56 96 PRO A O 1
ATOM 757 N N . PRO A 1 97 ? -15.802 -2.129 12.320 1.00 75.75 97 PRO A N 1
ATOM 758 C CA . PRO A 1 97 ? -15.420 -1.363 13.495 1.00 75.75 97 PRO A CA 1
ATOM 759 C C . PRO A 1 97 ? -14.132 -1.938 14.091 1.00 75.75 97 PRO A C 1
ATOM 761 O O . PRO A 1 97 ? -13.919 -3.151 14.096 1.00 75.75 97 PRO A O 1
ATOM 764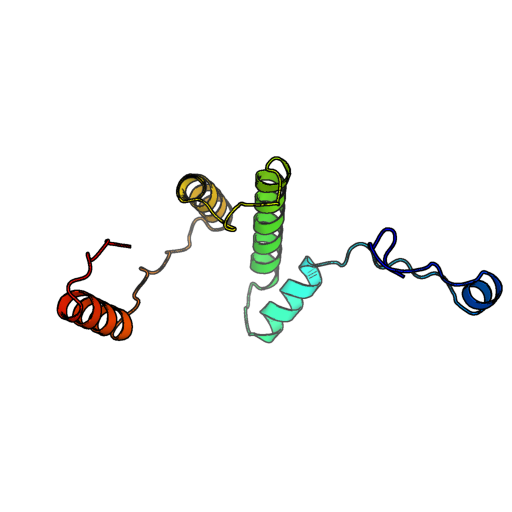 N N . ASN A 1 98 ? -13.269 -1.049 14.580 1.00 70.31 98 ASN A N 1
ATOM 765 C CA . ASN A 1 98 ? -12.018 -1.419 15.225 1.00 70.31 98 ASN A CA 1
ATOM 766 C C . ASN A 1 98 ? -12.320 -2.026 16.604 1.00 70.31 98 ASN A C 1
ATOM 768 O O . ASN A 1 98 ? -12.366 -1.318 17.606 1.00 70.31 98 ASN A O 1
ATOM 772 N N . ASP A 1 99 ? -12.616 -3.324 16.629 1.00 71.56 99 ASP A N 1
ATOM 773 C CA . ASP A 1 99 ? -12.858 -4.072 17.856 1.00 71.56 99 ASP A CA 1
ATOM 774 C C . ASP A 1 99 ? -11.542 -4.672 18.349 1.00 71.56 99 ASP A C 1
ATOM 776 O O . ASP A 1 99 ? -11.037 -5.672 17.833 1.00 71.56 99 ASP A O 1
ATOM 780 N N . HIS A 1 100 ? -10.954 -4.019 19.344 1.00 73.38 100 HIS A N 1
ATOM 781 C CA . HIS A 1 100 ? -9.765 -4.520 20.012 1.00 73.38 100 HIS A CA 1
ATOM 782 C C . HIS A 1 100 ? -10.085 -5.605 21.054 1.00 73.38 100 HIS A C 1
ATOM 784 O O . HIS A 1 100 ? -9.149 -6.202 21.579 1.00 73.38 100 HIS A O 1
ATOM 790 N N . GLY A 1 101 ? -11.362 -5.893 21.339 1.00 75.50 101 GLY A N 1
ATOM 791 C CA . GLY A 1 101 ? -11.806 -6.980 22.211 1.00 75.50 101 GLY A CA 1
ATOM 792 C C . GLY A 1 101 ? -11.244 -6.948 23.641 1.00 75.50 101 GLY A C 1
ATOM 793 O O . GLY A 1 101 ? -10.918 -5.899 24.203 1.00 75.50 101 GLY A O 1
ATOM 794 N N . ASP A 1 102 ? -11.099 -8.139 24.228 1.00 79.00 102 ASP A N 1
ATOM 795 C CA . ASP A 1 102 ? -10.611 -8.386 25.596 1.00 79.00 102 ASP A CA 1
ATOM 796 C C . ASP A 1 102 ? -9.305 -7.662 26.003 1.00 79.00 102 ASP A C 1
ATOM 798 O O . ASP A 1 102 ? -9.210 -7.202 27.152 1.00 79.00 102 ASP A O 1
ATOM 802 N N . PRO A 1 103 ? -8.271 -7.534 25.141 1.00 80.44 103 PRO A N 1
ATOM 803 C CA . PRO A 1 103 ? -7.039 -6.865 25.547 1.00 80.44 103 PRO A CA 1
ATOM 804 C C . PRO A 1 103 ? -7.214 -5.362 25.777 1.00 80.44 103 PRO A C 1
ATOM 806 O O . PRO A 1 103 ? -6.501 -4.822 26.619 1.00 80.44 103 PRO A O 1
ATOM 809 N N . GLN A 1 104 ? -8.161 -4.687 25.114 1.00 83.25 104 GLN A N 1
ATOM 810 C CA . GLN A 1 104 ? -8.414 -3.271 25.395 1.00 83.25 104 GLN A CA 1
ATOM 811 C C . GLN A 1 104 ? -9.058 -3.075 26.769 1.00 83.25 104 GLN A C 1
ATOM 813 O O . GLN A 1 104 ? -8.603 -2.231 27.538 1.00 83.25 104 GLN A O 1
ATOM 818 N N . ALA A 1 105 ? -10.032 -3.915 27.124 1.00 82.81 105 ALA A N 1
ATOM 819 C CA . ALA A 1 105 ? -10.655 -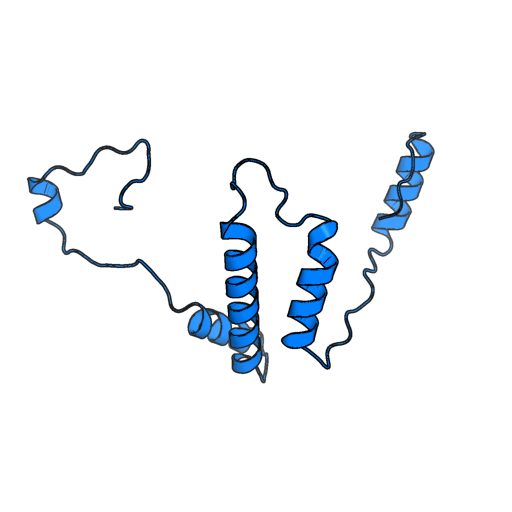3.880 28.446 1.00 82.81 105 ALA A CA 1
ATOM 820 C C . ALA A 1 105 ? -9.626 -4.115 29.568 1.00 82.81 105 ALA A C 1
ATOM 822 O O . ALA A 1 105 ? -9.610 -3.404 30.573 1.00 82.81 105 ALA A O 1
ATOM 823 N N . SER A 1 106 ? -8.713 -5.070 29.359 1.00 84.75 106 SER A N 1
ATOM 824 C CA . SER A 1 106 ? -7.626 -5.361 30.304 1.00 84.75 106 SER A CA 1
ATOM 825 C C . SER A 1 106 ? -6.649 -4.185 30.447 1.00 84.75 106 SER A C 1
ATOM 827 O O . SER A 1 106 ? -6.158 -3.908 31.541 1.00 84.75 106 SER A O 1
ATOM 829 N N . LEU A 1 107 ? -6.369 -3.475 29.349 1.00 84.62 107 LEU A N 1
ATOM 830 C CA . LEU A 1 107 ? -5.490 -2.307 29.351 1.00 84.62 107 LEU A CA 1
ATOM 831 C C . LEU A 1 107 ? -6.115 -1.140 30.126 1.00 84.62 107 LEU A C 1
ATOM 833 O O . LEU A 1 107 ? -5.446 -0.512 30.942 1.00 84.62 107 LEU A O 1
ATOM 837 N N . GLU A 1 108 ? -7.399 -0.868 29.894 1.00 85.94 108 GLU A N 1
ATOM 838 C CA . GLU A 1 108 ? -8.145 0.200 30.563 1.00 85.94 108 GLU A CA 1
ATOM 839 C C . GLU A 1 108 ? -8.260 -0.041 32.074 1.00 85.94 108 GLU A C 1
ATOM 841 O O . GLU A 1 108 ? -8.118 0.896 32.869 1.00 85.94 108 GLU A O 1
ATOM 846 N N . GLU A 1 109 ? -8.441 -1.296 32.492 1.00 87.44 109 GLU A N 1
ATOM 847 C CA . GLU A 1 109 ? -8.432 -1.675 33.904 1.00 87.44 109 GLU A CA 1
ATOM 848 C C . GLU A 1 109 ? -7.065 -1.399 34.551 1.00 87.44 109 GLU A C 1
ATOM 850 O O . GLU A 1 109 ? -6.993 -0.809 35.633 1.00 87.44 109 GLU A O 1
ATOM 855 N N . GLU A 1 110 ? -5.971 -1.765 33.878 1.00 87.81 110 GLU A N 1
ATOM 856 C CA . GLU A 1 110 ? -4.616 -1.583 34.404 1.00 87.81 110 GLU A CA 1
ATOM 857 C C . GLU A 1 110 ? -4.187 -0.106 34.425 1.00 87.81 110 GLU A C 1
ATOM 859 O O . GLU A 1 110 ? -3.574 0.349 35.391 1.00 87.81 110 GLU A O 1
ATOM 864 N N . ILE A 1 111 ? -4.582 0.681 33.417 1.00 87.94 111 ILE A N 1
ATOM 865 C CA . ILE A 1 111 ? -4.394 2.144 33.369 1.00 87.94 111 ILE A CA 1
ATOM 866 C C . ILE A 1 111 ? -5.109 2.804 34.553 1.00 87.94 111 ILE A C 1
ATOM 868 O O . ILE A 1 111 ? -4.536 3.663 35.228 1.00 87.94 111 ILE A O 1
ATOM 872 N N . THR A 1 112 ? -6.330 2.354 34.852 1.00 87.62 112 THR A N 1
ATOM 873 C CA . THR A 1 112 ? -7.122 2.861 35.979 1.00 87.62 112 THR A CA 1
ATOM 874 C C . THR A 1 112 ? -6.487 2.473 37.319 1.00 87.62 112 THR A C 1
ATOM 876 O O . THR A 1 112 ? -6.354 3.323 38.201 1.00 87.62 112 THR A O 1
ATOM 879 N N . LYS A 1 113 ? -6.019 1.225 37.475 1.00 91.50 113 LYS A N 1
ATOM 880 C CA . LYS A 1 113 ? -5.284 0.770 38.674 1.00 91.50 113 LYS A CA 1
ATOM 881 C C . LYS A 1 113 ? -3.983 1.538 38.891 1.00 91.50 113 LYS A C 1
ATOM 883 O O . LYS A 1 113 ? -3.645 1.854 40.029 1.00 91.50 113 LYS A O 1
ATOM 888 N N . ALA A 1 114 ? -3.271 1.859 37.815 1.00 91.56 114 ALA A N 1
ATOM 889 C CA . ALA A 1 114 ? -2.042 2.644 37.854 1.00 91.56 114 ALA A CA 1
ATOM 890 C C . ALA A 1 114 ? -2.283 4.148 38.099 1.00 91.56 114 ALA A C 1
ATOM 892 O O . ALA A 1 114 ? -1.319 4.903 38.232 1.00 91.56 114 ALA A O 1
ATOM 893 N N . GLY A 1 115 ? -3.543 4.599 38.164 1.00 89.44 115 GLY A N 1
ATOM 894 C CA . GLY A 1 115 ? -3.897 6.008 38.351 1.00 89.44 115 GLY A CA 1
ATOM 895 C C . GLY A 1 115 ? -3.549 6.893 37.149 1.00 89.44 115 GLY A C 1
ATOM 896 O O . GLY A 1 115 ? -3.356 8.098 37.310 1.00 89.44 115 GLY A O 1
ATOM 897 N N . LEU A 1 116 ? -3.424 6.306 35.957 1.00 91.25 116 LEU A N 1
ATOM 898 C CA . LEU A 1 116 ? -3.110 7.014 34.719 1.00 91.25 116 LEU A CA 1
ATOM 899 C C . LEU A 1 116 ? -4.391 7.543 34.055 1.00 91.25 116 LEU A C 1
ATOM 901 O O . LEU A 1 116 ? -5.479 6.994 34.224 1.00 91.25 116 LEU A O 1
ATOM 905 N N . GLN A 1 117 ? -4.267 8.627 33.285 1.00 85.50 117 GLN A N 1
ATOM 906 C CA . GLN A 1 117 ? -5.389 9.179 32.527 1.00 85.50 117 GLN A CA 1
ATOM 907 C C . GLN A 1 117 ? -5.722 8.265 31.345 1.00 85.50 117 GLN A C 1
ATOM 909 O O . GLN A 1 117 ? -4.898 8.087 30.449 1.00 85.50 117 GLN A O 1
ATOM 914 N N . ASN A 1 118 ? -6.948 7.741 31.319 1.00 79.88 118 ASN A N 1
ATOM 915 C CA . ASN A 1 118 ? -7.479 7.083 30.134 1.00 79.88 118 ASN A CA 1
ATOM 916 C C . ASN A 1 118 ? -7.780 8.149 29.064 1.00 79.88 118 ASN A C 1
ATOM 918 O O . ASN A 1 118 ? -8.569 9.069 29.299 1.00 79.88 118 ASN A O 1
ATOM 922 N N . VAL A 1 119 ? -7.108 8.052 27.918 1.00 77.06 119 VAL A N 1
ATOM 923 C CA . VAL A 1 119 ? -7.352 8.897 26.747 1.00 77.06 119 VAL A CA 1
ATOM 924 C C . VAL A 1 119 ? -8.076 8.028 25.718 1.00 77.06 119 VAL A C 1
ATOM 926 O O . VAL A 1 119 ? -7.486 7.040 25.278 1.00 77.06 119 VAL A O 1
ATOM 929 N N . PRO A 1 120 ? -9.325 8.360 25.340 1.00 65.94 120 PRO A N 1
ATOM 930 C CA . PRO A 1 120 ? -10.060 7.583 24.350 1.00 65.94 120 PRO A CA 1
ATOM 931 C C . PRO A 1 120 ? -9.306 7.599 23.017 1.00 65.94 120 PRO A C 1
ATOM 933 O O . PRO A 1 120 ? -8.806 8.648 22.600 1.00 65.94 120 PRO A O 1
ATOM 936 N N . THR A 1 121 ? -9.187 6.418 22.407 1.00 57.44 121 THR A N 1
ATOM 937 C CA . THR A 1 121 ? -8.527 6.206 21.107 1.00 57.44 121 THR A CA 1
ATOM 938 C C . THR A 1 121 ? -9.518 6.358 19.964 1.00 57.44 121 THR A C 1
ATOM 940 O O . THR A 1 121 ? -10.704 6.014 20.172 1.00 57.44 121 THR A O 1
#

InterPro domains:
  IPR026983 Dynein heavy chain [PTHR46961] (1-56)
  IPR027417 P-loop containing nucleoside triphosphate hydrolase [G3DSA:3.40.50.300] (1-26)
  IPR035699 Dynein heavy chain, hydrolytic ATP-binding dynein motor region [PF12774] (1-58)
  IPR035699 Dynein heavy chain, hydrolytic ATP-binding dynein motor region [PF12774] (64-118)
  IPR043157 Dynein heavy chain, AAA1 domain, small subdomain [G3DSA:1.10.8.710] (27-66)

Organism: NCBI:txid129364

Radius of gyration: 22.51 Å; chains: 1; bounding box: 58×35×55 Å

pLDDT: mean 81.98, std 11.07, range [47.62, 95.56]

Sequence (121 aa):
MNPGYAGRTELPGNLKMCFRHVSMMVPDYALISEIMLFAEGFGDARFVAQNMQALHSQQRAAFATVPRRNIPKF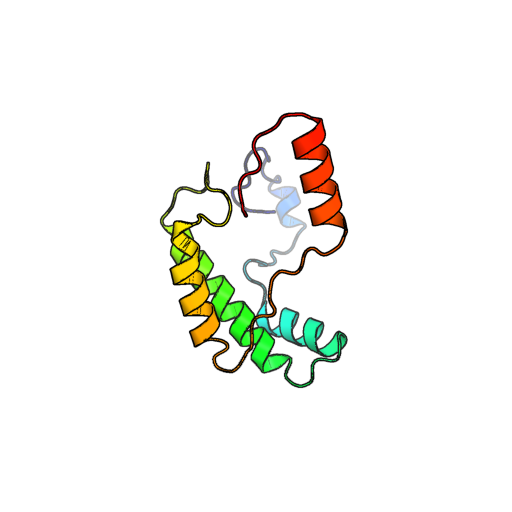LADDLPLFHAIVLDLFPDTDIPPNDHGDPQASLEEEITKAGLQNVPT